Protein AF-A0A382QGG6-F1 (afdb_monomer_lite)

Radius of gyration: 19.65 Å; chains: 1; bounding box: 41×47×45 Å

pLDDT: mean 76.46, std 22.41, range [36.0, 9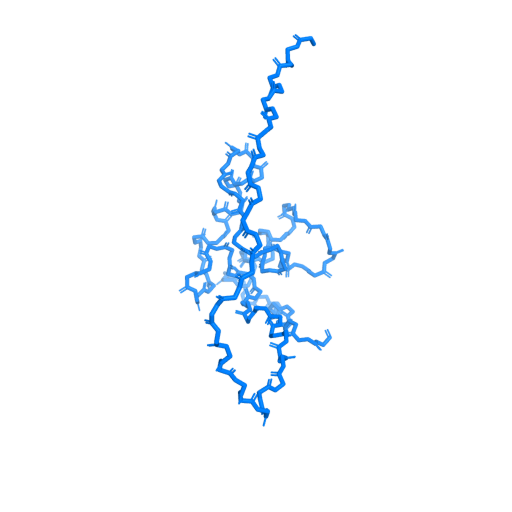8.44]

Secondary structure (DSSP, 8-state):
---------------S-----TT---------PPTT-SS-SSS-SHHHHHHHHHHHHH--PPPS-HHHH-SS-SS--SHHHHHHHHHHHHH--SPPPPPS--

InterPro domains:
  IPR016134 Dockerin domain [PS51766] (31-98)
  IPR036439 Dockerin domain superfamily [G3DSA:1.10.1330.10] (34-98)
  IPR036439 Dockerin domain superfamily [SSF63446] (33-95)

Foldseek 3Di:
DDDDDDDDDDDDDDDDDDPDDPDDPPPPVPPPAFACPQQRPPDRDPVSLVQLCCVAPVVHDGGPDPRSQPQVPPSDRDNVSSVSSVCVHPVVDPDGPGTDDD

Organism: NCBI:txid408172

Sequence (102 aa):
MHEKTVKLAFAVALLCVTCSLPGAGRVEAGELFYRGDVDLNGDVDLSDAVFLFNYLFLGGAAPGCEDGADASDDGDIDLTDGIYILNYLFLGGNEL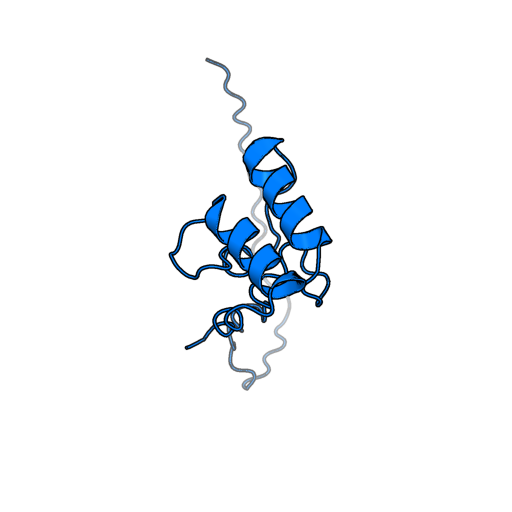PPPSPF

Structure (mmCIF, N/CA/C/O backbone):
data_AF-A0A382QGG6-F1
#
_entry.id   AF-A0A382QGG6-F1
#
loop_
_atom_site.group_PDB
_atom_site.id
_atom_site.type_symbol
_atom_site.label_atom_id
_atom_site.label_alt_id
_atom_site.label_comp_id
_atom_site.label_asym_id
_atom_site.label_entity_id
_atom_site.label_seq_id
_atom_site.pdbx_PDB_ins_code
_atom_site.Cartn_x
_atom_site.Cartn_y
_atom_site.Cartn_z
_atom_site.occupancy
_atom_site.B_iso_or_equiv
_atom_site.auth_seq_id
_atom_site.auth_comp_id
_atom_site.auth_asym_id
_atom_site.auth_atom_id
_atom_site.pdbx_PDB_model_num
ATOM 1 N N . MET A 1 1 ? -19.730 -9.562 29.211 1.00 44.22 1 MET A N 1
ATOM 2 C CA . MET A 1 1 ? -21.067 -10.120 29.524 1.00 44.22 1 MET A CA 1
ATOM 3 C C . MET A 1 1 ? -22.042 -9.642 28.452 1.00 44.22 1 MET A C 1
ATOM 5 O O . MET A 1 1 ? -22.441 -8.492 28.547 1.00 44.22 1 MET A O 1
ATOM 9 N N . HIS A 1 2 ? -22.331 -10.489 27.450 1.00 40.00 2 HIS A N 1
ATOM 10 C CA . HIS A 1 2 ? -23.286 -10.398 26.310 1.00 40.00 2 HIS A CA 1
ATOM 11 C C . HIS A 1 2 ? -22.543 -10.980 25.089 1.00 40.00 2 HIS A C 1
ATOM 13 O O . HIS A 1 2 ? -21.816 -10.254 24.428 1.00 40.00 2 HIS A O 1
ATOM 19 N N . GLU A 1 3 ? -22.434 -12.284 24.831 1.00 48.72 3 GLU A N 1
ATOM 20 C CA . GLU A 1 3 ? -23.406 -13.390 24.763 1.00 48.72 3 GLU A CA 1
ATOM 21 C C . GLU A 1 3 ? -24.543 -13.164 23.752 1.00 48.72 3 GLU A C 1
ATOM 23 O O . GLU A 1 3 ? -25.581 -12.599 24.083 1.00 48.72 3 GLU A O 1
ATOM 28 N N . LYS A 1 4 ? -24.335 -13.645 22.515 1.00 44.75 4 LYS A N 1
ATOM 29 C CA . LYS A 1 4 ? -25.392 -14.092 21.591 1.00 44.75 4 LYS A CA 1
ATOM 30 C C . LYS A 1 4 ? -24.922 -15.330 20.826 1.00 44.75 4 LYS A C 1
ATOM 32 O O . LYS A 1 4 ? -24.489 -15.277 19.682 1.00 44.75 4 LYS A O 1
ATOM 37 N N . THR A 1 5 ? -25.001 -16.454 21.515 1.00 45.41 5 THR A N 1
ATOM 38 C CA . THR A 1 5 ? -24.965 -17.819 20.994 1.00 45.41 5 THR A CA 1
ATOM 39 C C . THR A 1 5 ? -26.352 -18.180 20.456 1.00 45.41 5 THR A C 1
ATOM 41 O O . THR A 1 5 ? -27.301 -18.283 21.228 1.00 45.41 5 THR A O 1
ATOM 44 N N . VAL A 1 6 ? -26.478 -18.443 19.153 1.00 42.06 6 VAL A N 1
ATOM 45 C CA . VAL A 1 6 ? -27.592 -19.228 18.595 1.00 42.06 6 VAL A CA 1
ATOM 46 C C . VAL A 1 6 ? -26.980 -20.377 17.799 1.00 42.06 6 VAL A C 1
ATOM 48 O O . VAL A 1 6 ? -26.339 -20.183 16.772 1.00 42.06 6 VAL A O 1
ATOM 51 N N . LYS A 1 7 ? -27.110 -21.577 18.364 1.00 41.44 7 LYS A N 1
ATOM 52 C CA . LYS A 1 7 ? -26.746 -22.874 17.781 1.00 41.44 7 LYS A CA 1
ATOM 53 C C . LYS A 1 7 ? -27.933 -23.438 16.977 1.00 41.44 7 LYS A C 1
ATOM 55 O O . LYS A 1 7 ? -29.045 -22.946 17.130 1.00 41.44 7 LYS A O 1
ATOM 60 N N . LEU A 1 8 ? -27.669 -24.561 16.293 1.00 36.00 8 LEU A N 1
ATOM 61 C CA . LEU A 1 8 ? -28.569 -25.554 15.658 1.00 36.00 8 LEU A CA 1
ATOM 62 C C . LEU A 1 8 ? -28.866 -25.319 14.161 1.00 36.00 8 LEU A C 1
ATOM 64 O O . LEU A 1 8 ? -29.681 -24.481 13.811 1.00 36.00 8 LEU A O 1
ATOM 68 N N . ALA A 1 9 ? -28.113 -25.911 13.224 1.00 40.56 9 ALA A N 1
ATOM 69 C CA . ALA A 1 9 ? -28.007 -27.333 12.832 1.00 40.56 9 ALA A CA 1
ATOM 70 C C . ALA A 1 9 ? -29.197 -27.846 11.997 1.00 40.56 9 ALA A C 1
ATOM 72 O O . ALA A 1 9 ? -30.263 -28.094 12.544 1.00 40.56 9 ALA A O 1
ATOM 73 N N . PHE A 1 10 ? -28.959 -28.117 10.708 1.00 36.00 10 PHE A N 1
ATOM 74 C CA . PHE A 1 10 ? -29.621 -29.189 9.958 1.00 36.00 10 PHE A CA 1
ATOM 75 C C . PHE A 1 10 ? -28.642 -29.767 8.933 1.00 36.00 10 PHE A C 1
ATOM 77 O O . PHE A 1 10 ? -28.240 -29.113 7.975 1.00 36.00 10 PHE A O 1
ATOM 84 N N . ALA A 1 11 ? -28.241 -31.008 9.182 1.00 36.53 11 ALA A N 1
ATOM 85 C CA . ALA A 1 11 ? -27.559 -31.856 8.229 1.00 36.53 11 ALA A CA 1
ATOM 86 C C . ALA A 1 11 ? -28.563 -32.337 7.172 1.00 36.53 11 ALA A C 1
ATOM 88 O O . ALA A 1 11 ? -29.597 -32.900 7.523 1.00 36.53 11 ALA A O 1
ATOM 89 N N . VAL A 1 12 ? -28.224 -32.191 5.891 1.00 43.31 12 VAL A N 1
ATOM 90 C CA . VAL A 1 12 ? -28.723 -33.079 4.835 1.00 43.31 12 VAL A CA 1
ATOM 91 C C . VAL A 1 12 ? -27.507 -33.547 4.055 1.00 43.31 12 VAL A C 1
ATOM 93 O O . VAL A 1 12 ? -26.946 -32.836 3.227 1.00 43.31 12 VAL A O 1
ATOM 96 N N . ALA A 1 13 ? -27.065 -34.749 4.402 1.00 38.81 13 ALA A N 1
ATOM 97 C CA . ALA A 1 13 ? -26.106 -35.495 3.623 1.00 38.81 13 ALA A CA 1
ATOM 98 C C . ALA A 1 13 ? -26.820 -36.164 2.437 1.00 38.81 13 ALA A C 1
ATOM 100 O O . ALA A 1 13 ? -27.884 -36.755 2.601 1.00 38.81 13 ALA A O 1
ATOM 101 N N . LEU A 1 14 ? -26.105 -36.176 1.310 1.00 41.91 14 LEU A N 1
ATOM 102 C CA . LEU A 1 14 ? -25.951 -37.321 0.410 1.00 41.91 14 LEU A CA 1
ATOM 103 C C . LEU A 1 14 ? -26.832 -37.413 -0.864 1.00 41.91 14 LEU A C 1
ATOM 105 O O . LEU A 1 14 ? -27.981 -37.833 -0.840 1.00 41.91 14 LEU A O 1
ATOM 109 N N . LEU A 1 15 ? -26.121 -37.190 -1.982 1.00 40.62 15 LEU A N 1
ATOM 110 C CA . LEU A 1 15 ? -26.222 -37.779 -3.328 1.00 40.62 15 LEU A CA 1
ATOM 111 C C . LEU A 1 15 ? -27.328 -37.332 -4.307 1.00 40.62 15 LEU A C 1
ATOM 113 O O . LEU A 1 15 ? -28.455 -37.809 -4.269 1.00 40.62 15 LEU A O 1
ATOM 117 N N . CYS A 1 16 ? -26.895 -36.634 -5.366 1.00 37.56 16 CYS A N 1
ATOM 118 C CA . CYS A 1 16 ? -27.103 -37.135 -6.728 1.00 37.56 16 CYS A CA 1
ATOM 119 C C . CYS A 1 16 ? -25.995 -36.637 -7.684 1.00 37.56 16 CYS A C 1
ATOM 121 O O . CYS A 1 16 ? -25.992 -35.492 -8.116 1.00 37.56 16 CYS A O 1
ATOM 123 N N . VAL A 1 17 ? -25.078 -37.559 -8.003 1.00 47.47 17 VAL A N 1
ATOM 124 C CA . VAL A 1 17 ? -24.431 -37.732 -9.320 1.00 47.47 17 VAL A CA 1
ATOM 125 C C . VAL A 1 17 ? -23.379 -36.695 -9.757 1.00 47.47 17 VAL A C 1
ATOM 127 O O . VAL A 1 17 ? -23.619 -35.770 -10.521 1.00 47.47 17 VAL A O 1
ATOM 130 N N . THR A 1 18 ? -22.153 -36.948 -9.294 1.00 51.31 18 THR A N 1
ATOM 131 C CA . THR A 1 18 ? -20.937 -37.161 -10.109 1.00 51.31 18 THR A CA 1
ATOM 132 C C . THR A 1 18 ? -20.866 -36.494 -11.493 1.00 51.31 18 THR A C 1
ATOM 134 O O . THR A 1 18 ? -21.225 -37.100 -12.502 1.00 51.31 18 THR A O 1
ATOM 137 N N . CYS A 1 19 ? -20.207 -35.336 -11.569 1.00 41.25 19 CYS A N 1
ATOM 138 C CA . CYS A 1 19 ? -19.363 -35.026 -12.722 1.00 41.25 19 CYS A CA 1
ATOM 139 C C . CYS A 1 19 ? -17.923 -35.422 -12.363 1.00 41.25 19 CYS A C 1
ATOM 141 O O . CYS A 1 19 ? -17.140 -34.626 -11.852 1.00 41.25 19 CYS A O 1
ATOM 143 N N . SER A 1 20 ? -17.602 -36.705 -12.533 1.00 54.22 20 SER A N 1
ATOM 144 C CA . SER A 1 20 ? -16.225 -37.195 -12.467 1.00 54.22 20 SER A CA 1
ATOM 145 C C . SER A 1 20 ? -15.536 -36.870 -13.790 1.00 54.22 20 SER A C 1
ATOM 147 O O . SER A 1 20 ? -15.587 -37.662 -14.725 1.00 54.22 20 SER A O 1
ATOM 149 N N . LEU A 1 21 ? -14.890 -35.706 -13.861 1.00 51.25 21 LEU A N 1
ATOM 150 C CA . LEU A 1 21 ? -13.809 -35.447 -14.812 1.00 51.25 21 LEU A CA 1
ATOM 151 C C . LEU A 1 21 ? -12.485 -35.802 -14.117 1.00 51.25 21 LEU A C 1
ATOM 153 O O . LEU A 1 21 ? -12.049 -35.067 -13.229 1.00 51.25 21 LEU A O 1
ATOM 157 N N . PRO A 1 22 ? -11.840 -36.930 -14.461 1.00 50.12 22 PRO A N 1
ATOM 158 C CA . PRO A 1 22 ? -10.496 -37.216 -13.994 1.00 50.12 22 PRO A CA 1
ATOM 159 C C . PRO A 1 22 ? -9.530 -36.402 -14.857 1.00 50.12 22 PRO A C 1
ATOM 161 O O . PRO A 1 22 ? -9.250 -36.781 -15.991 1.00 50.12 22 PRO A O 1
ATOM 164 N N . GLY A 1 23 ? -9.050 -35.265 -14.352 1.00 51.28 23 GLY A N 1
ATOM 165 C CA . GLY A 1 23 ? -7.976 -34.545 -15.046 1.00 51.28 23 GLY A CA 1
ATOM 166 C C . GLY A 1 23 ? -7.908 -33.031 -14.909 1.00 51.28 23 GLY A C 1
ATOM 167 O O . GLY A 1 23 ? -7.090 -32.434 -15.595 1.00 51.28 23 GLY A O 1
ATOM 168 N N . ALA A 1 24 ? -8.691 -32.392 -14.043 1.00 54.62 24 ALA A N 1
ATOM 169 C CA . ALA A 1 24 ? -8.365 -31.037 -13.611 1.00 54.62 24 ALA A CA 1
ATOM 170 C C . ALA A 1 24 ? -7.724 -31.156 -12.234 1.00 54.62 24 ALA A C 1
ATOM 172 O O . ALA A 1 24 ? -8.415 -31.353 -11.232 1.00 54.62 24 ALA A O 1
ATOM 173 N N . GLY A 1 25 ? -6.389 -31.131 -12.199 1.00 44.00 25 GLY A N 1
ATOM 174 C CA . GLY A 1 25 ? -5.680 -30.892 -10.954 1.00 44.00 25 GLY A CA 1
ATOM 175 C C . GLY A 1 25 ? -6.330 -29.693 -10.278 1.00 44.00 25 GLY A C 1
ATOM 176 O O . GLY A 1 25 ? -6.598 -28.684 -10.931 1.00 44.00 25 GLY A O 1
ATOM 177 N N . ARG A 1 26 ? -6.634 -29.828 -8.989 1.00 47.25 26 ARG A N 1
ATOM 178 C CA . ARG A 1 26 ? -6.836 -28.659 -8.147 1.00 47.25 26 ARG A CA 1
ATOM 179 C C . ARG A 1 26 ? -5.506 -27.926 -8.157 1.00 47.25 26 ARG A C 1
ATOM 181 O O . ARG A 1 26 ? -4.620 -28.228 -7.365 1.00 47.25 26 ARG A O 1
ATOM 188 N N . VAL A 1 27 ? -5.339 -27.034 -9.122 1.00 48.12 27 VAL A N 1
ATOM 189 C CA . VAL A 1 27 ? -4.571 -25.837 -8.859 1.00 48.12 27 VAL A CA 1
ATOM 190 C C . VAL A 1 27 ? -5.430 -25.170 -7.794 1.00 48.12 27 VAL A C 1
ATOM 192 O O . VAL A 1 27 ? -6.475 -24.604 -8.107 1.00 48.12 27 VAL A O 1
ATOM 195 N N . GLU A 1 28 ? -5.071 -25.356 -6.524 1.00 51.75 28 GLU A N 1
ATOM 196 C CA . GLU A 1 28 ? -5.269 -24.282 -5.555 1.00 51.75 28 GLU A CA 1
ATOM 197 C C . GLU A 1 28 ? -4.449 -23.143 -6.158 1.00 51.75 28 GLU A C 1
ATOM 199 O O . GLU A 1 28 ? -3.247 -23.029 -5.930 1.00 51.75 28 GLU A O 1
ATOM 204 N N . ALA A 1 29 ? -5.043 -22.440 -7.124 1.00 50.59 29 ALA A N 1
ATOM 205 C CA . ALA A 1 29 ? -4.489 -21.202 -7.596 1.00 50.59 29 ALA A CA 1
ATOM 206 C C . ALA A 1 29 ? -4.565 -20.363 -6.337 1.00 50.59 29 ALA A C 1
ATOM 208 O O . ALA A 1 29 ? -5.672 -20.037 -5.912 1.00 50.59 29 ALA A O 1
ATOM 209 N N . GLY A 1 30 ? -3.418 -20.117 -5.692 1.00 56.59 30 GLY A N 1
ATOM 210 C CA . GLY A 1 30 ? -3.318 -18.929 -4.857 1.00 56.59 30 GLY A CA 1
ATOM 211 C C . GLY A 1 30 ? -3.967 -17.838 -5.691 1.00 56.59 30 GLY A C 1
ATOM 212 O O . GLY A 1 30 ? -3.623 -17.721 -6.875 1.00 56.59 30 GLY A O 1
ATOM 213 N N . GLU A 1 31 ? -5.044 -17.247 -5.170 1.00 58.34 31 GLU A N 1
ATOM 214 C CA . GLU A 1 31 ? -5.818 -16.279 -5.934 1.00 58.34 31 GLU A CA 1
ATOM 215 C C . GLU A 1 31 ? -4.813 -15.311 -6.542 1.00 58.34 31 GLU A C 1
ATOM 217 O O . GLU A 1 31 ? -3.942 -14.807 -5.836 1.00 58.34 31 GLU A O 1
ATOM 222 N N . LEU A 1 32 ? -4.827 -15.183 -7.870 1.00 71.00 32 LEU A N 1
ATOM 223 C CA . LEU A 1 32 ? -3.903 -14.286 -8.544 1.00 71.00 32 LEU A CA 1
ATOM 224 C C . LEU A 1 32 ? -4.246 -12.885 -8.044 1.00 71.00 32 LEU A C 1
ATOM 226 O O . LEU A 1 32 ? -5.250 -12.319 -8.466 1.00 71.00 32 LEU A O 1
ATOM 230 N N . PHE A 1 33 ? -3.451 -12.381 -7.110 1.00 80.50 33 PHE A N 1
ATOM 231 C CA . PHE A 1 33 ? -3.547 -11.030 -6.594 1.00 80.50 33 PHE A CA 1
ATOM 232 C C . PHE A 1 33 ? -2.442 -10.189 -7.222 1.00 80.50 33 PHE A C 1
ATOM 234 O O . PHE A 1 33 ? -1.389 -10.706 -7.608 1.00 80.50 33 PHE A O 1
ATOM 241 N N . TYR A 1 34 ? -2.675 -8.888 -7.316 1.00 86.62 34 TYR A N 1
ATOM 242 C CA . TYR A 1 34 ? -1.621 -7.927 -7.590 1.00 86.62 34 TYR A CA 1
ATOM 243 C C . TYR A 1 34 ? -1.216 -7.303 -6.267 1.00 86.62 34 TYR A C 1
ATOM 245 O O . TYR A 1 34 ? -2.054 -6.806 -5.519 1.00 86.62 34 TYR A O 1
ATOM 253 N N . ARG A 1 35 ? 0.073 -7.372 -5.936 1.00 91.00 35 ARG A N 1
ATOM 254 C CA . ARG A 1 35 ? 0.558 -6.729 -4.720 1.00 91.00 35 ARG A CA 1
ATOM 255 C C . ARG A 1 35 ? 0.344 -5.223 -4.850 1.00 91.00 35 ARG A C 1
ATOM 257 O O . ARG A 1 35 ? 0.753 -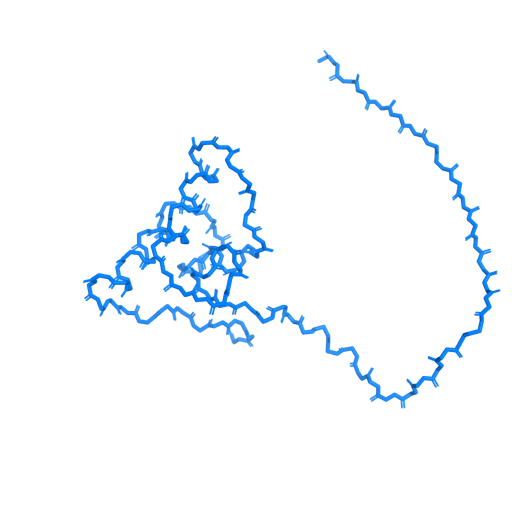4.642 -5.852 1.00 91.00 35 ARG A O 1
ATOM 264 N N . GLY A 1 36 ? -0.308 -4.625 -3.858 1.00 91.75 36 GLY A N 1
ATOM 265 C CA . GLY A 1 36 ? -0.727 -3.227 -3.871 1.00 91.75 36 GLY A CA 1
ATOM 266 C C . GLY A 1 36 ? -2.129 -2.959 -4.429 1.00 91.75 36 GLY A C 1
ATOM 267 O O . GLY A 1 36 ? -2.569 -1.826 -4.292 1.00 91.75 36 GLY A O 1
ATOM 268 N N . ASP A 1 37 ? -2.824 -3.950 -5.004 1.00 93.69 37 ASP A N 1
ATOM 269 C CA . ASP A 1 37 ? -4.247 -3.861 -5.387 1.00 93.69 37 ASP A CA 1
ATOM 270 C C . ASP A 1 37 ? -5.096 -4.319 -4.192 1.00 93.69 37 ASP A C 1
ATOM 272 O O . ASP A 1 37 ? -5.393 -5.501 -3.998 1.00 93.69 37 ASP A O 1
ATOM 276 N N . VAL A 1 38 ? -5.387 -3.370 -3.308 1.00 94.88 38 VAL A N 1
ATOM 277 C CA . VAL A 1 38 ? -6.020 -3.612 -2.006 1.00 94.88 38 VAL A CA 1
ATOM 278 C C . VAL A 1 38 ? -7.529 -3.784 -2.173 1.00 94.88 38 VAL A C 1
ATOM 280 O O . VAL A 1 38 ? -8.161 -4.530 -1.413 1.00 94.88 38 VAL A O 1
ATOM 283 N N . ASP A 1 39 ? -8.117 -3.090 -3.151 1.00 93.44 39 ASP A N 1
ATOM 284 C CA . ASP A 1 39 ? -9.554 -3.138 -3.425 1.00 93.44 39 ASP A CA 1
ATOM 285 C C . ASP A 1 39 ? -9.963 -4.196 -4.479 1.00 93.44 39 ASP A C 1
ATOM 287 O O . ASP A 1 39 ? -11.163 -4.421 -4.683 1.00 93.44 39 ASP A O 1
ATOM 291 N N . LEU A 1 40 ? -8.986 -4.934 -5.026 1.00 90.94 40 LEU A N 1
ATOM 292 C CA . LEU A 1 40 ? -9.119 -6.024 -6.002 1.00 90.94 40 LEU A CA 1
ATOM 293 C C . LEU A 1 40 ? -9.780 -5.600 -7.319 1.00 90.94 40 LEU A C 1
ATOM 295 O O . LEU A 1 40 ? -10.548 -6.366 -7.921 1.00 90.94 40 LEU A O 1
ATOM 299 N N . ASN A 1 41 ? -9.517 -4.375 -7.768 1.00 90.94 41 ASN A N 1
ATOM 300 C CA . ASN A 1 41 ? -10.058 -3.871 -9.026 1.00 90.94 41 ASN A CA 1
ATOM 301 C C . ASN A 1 41 ? -9.197 -4.237 -10.253 1.00 90.94 41 ASN A C 1
ATOM 303 O O . ASN A 1 41 ? -9.679 -4.114 -11.386 1.00 90.94 41 ASN A O 1
ATOM 307 N N . GLY A 1 42 ? -7.992 -4.772 -10.036 1.00 88.81 42 GLY A N 1
ATOM 308 C CA . GLY A 1 42 ? -7.050 -5.213 -11.062 1.00 88.81 42 GLY A CA 1
ATOM 309 C C . GLY A 1 42 ? -5.985 -4.184 -11.449 1.00 88.81 42 GLY A C 1
ATOM 310 O O . GLY A 1 42 ? -5.112 -4.518 -12.253 1.00 88.81 42 GLY A O 1
ATOM 311 N N . ASP A 1 43 ? -6.036 -2.974 -10.897 1.00 90.19 43 ASP A N 1
ATOM 312 C CA . ASP A 1 43 ? -5.063 -1.900 -11.078 1.00 90.19 43 ASP A CA 1
ATOM 313 C C . ASP A 1 43 ? -4.467 -1.505 -9.712 1.00 90.19 43 ASP A C 1
ATOM 315 O O . ASP A 1 43 ? -5.118 -1.629 -8.684 1.00 90.19 43 ASP A O 1
ATOM 319 N N . VAL A 1 44 ? -3.217 -1.024 -9.696 1.00 91.88 44 VAL A N 1
ATOM 320 C CA . VAL A 1 44 ? -2.601 -0.436 -8.492 1.00 91.88 44 VAL A CA 1
ATOM 321 C C . VAL A 1 44 ? -2.614 1.079 -8.642 1.00 91.88 44 VAL A C 1
ATOM 323 O O . VAL A 1 44 ? -1.865 1.628 -9.460 1.00 91.88 44 VAL A O 1
ATOM 326 N N . ASP A 1 45 ? -3.451 1.763 -7.865 1.00 94.62 45 ASP A N 1
ATOM 327 C CA . ASP A 1 45 ? -3.601 3.213 -7.897 1.00 94.62 45 ASP A CA 1
ATOM 328 C C . ASP A 1 45 ? -3.804 3.858 -6.504 1.00 94.62 45 ASP A C 1
ATOM 330 O O . ASP A 1 45 ? -3.498 3.299 -5.451 1.00 94.62 45 ASP A O 1
ATOM 334 N N . LEU A 1 46 ? -4.186 5.138 -6.478 1.00 96.50 46 LEU A N 1
ATOM 335 C CA . LEU A 1 46 ? -4.356 5.883 -5.230 1.00 96.50 46 LEU A CA 1
ATOM 336 C C . LEU A 1 46 ? -5.535 5.365 -4.382 1.00 96.50 46 LEU A C 1
ATOM 338 O O . LEU A 1 46 ? -5.520 5.558 -3.162 1.00 96.50 46 LEU A O 1
ATOM 342 N N . SER A 1 47 ? -6.558 4.760 -4.995 1.00 97.12 47 SER A N 1
ATOM 343 C CA . SER A 1 47 ? -7.706 4.186 -4.292 1.00 97.12 47 SER A CA 1
ATOM 344 C C . SER A 1 47 ? -7.272 3.086 -3.340 1.00 97.12 47 SER A C 1
ATOM 346 O O . SER A 1 47 ? -7.798 3.049 -2.230 1.00 97.12 47 SER A O 1
ATOM 348 N N . ASP A 1 48 ? -6.257 2.301 -3.696 1.00 96.62 48 ASP A N 1
ATOM 349 C CA . ASP A 1 48 ? -5.719 1.218 -2.876 1.00 96.62 48 ASP A CA 1
ATOM 350 C C . ASP A 1 48 ? -5.133 1.717 -1.559 1.00 96.62 48 ASP A C 1
ATOM 352 O O . ASP A 1 48 ? -5.502 1.256 -0.476 1.00 96.62 48 ASP A O 1
ATOM 356 N N . ALA A 1 49 ? -4.282 2.746 -1.625 1.00 96.62 49 ALA A N 1
ATOM 357 C CA . ALA A 1 49 ? -3.713 3.361 -0.429 1.00 96.62 49 ALA A CA 1
ATOM 358 C C . ALA A 1 49 ? -4.811 3.965 0.467 1.00 96.62 49 ALA A C 1
ATOM 360 O O . ALA A 1 49 ? -4.778 3.839 1.693 1.00 96.62 49 ALA A O 1
ATOM 361 N N . VAL A 1 50 ? -5.820 4.606 -0.134 1.00 97.94 50 VAL A N 1
ATOM 362 C CA . VAL A 1 50 ? -6.958 5.168 0.610 1.00 97.94 50 VAL A CA 1
ATOM 363 C C . VAL A 1 50 ? -7.816 4.063 1.231 1.00 97.94 50 VAL A C 1
ATOM 365 O O . VAL A 1 50 ? -8.248 4.200 2.379 1.00 97.94 50 VAL A O 1
ATOM 368 N N . PHE A 1 51 ? -8.060 2.975 0.504 1.00 98.12 51 PHE A N 1
ATOM 369 C CA . PHE A 1 51 ? -8.799 1.814 0.985 1.00 98.12 51 PHE A CA 1
ATOM 370 C C . PHE A 1 51 ? -8.096 1.205 2.199 1.00 98.12 51 PHE A C 1
ATOM 372 O O . PHE A 1 51 ? -8.724 1.027 3.247 1.00 98.12 51 PHE A O 1
ATOM 379 N N . LEU A 1 52 ? -6.783 0.990 2.102 1.00 97.88 52 LEU A N 1
ATOM 380 C CA . LEU A 1 52 ? -5.972 0.466 3.191 1.00 97.88 52 LEU A CA 1
ATOM 381 C C . LEU A 1 52 ? -6.027 1.367 4.434 1.00 97.88 52 LEU A C 1
ATOM 383 O O . LEU A 1 52 ? -6.275 0.892 5.541 1.00 97.88 52 LEU A O 1
ATOM 387 N N . PHE A 1 53 ? -5.878 2.685 4.283 1.00 98.38 53 PHE A N 1
ATOM 388 C CA . PHE A 1 53 ? -5.960 3.601 5.428 1.00 98.38 53 PHE A CA 1
ATOM 389 C C . PHE A 1 53 ? -7.358 3.661 6.051 1.00 98.38 53 PHE A C 1
ATOM 391 O O . PHE A 1 53 ? -7.483 3.803 7.272 1.00 98.38 53 PHE A O 1
ATOM 398 N N . ASN A 1 54 ? -8.415 3.517 5.247 1.00 98.44 54 ASN A N 1
ATOM 399 C CA . ASN A 1 54 ? -9.773 3.396 5.770 1.00 98.44 54 ASN A CA 1
ATOM 400 C C . ASN A 1 54 ? -9.928 2.126 6.614 1.00 98.44 54 ASN A C 1
ATOM 402 O O . ASN A 1 54 ? -10.521 2.188 7.693 1.00 98.44 54 ASN A O 1
ATOM 406 N N . TYR A 1 55 ? -9.382 0.997 6.158 1.00 97.81 55 TYR A N 1
ATOM 407 C CA . TYR A 1 55 ? -9.362 -0.248 6.921 1.00 97.81 55 TYR A CA 1
ATOM 408 C C . TYR A 1 55 ? -8.605 -0.083 8.249 1.00 97.81 55 TYR A C 1
ATOM 410 O O . TYR A 1 55 ? -9.184 -0.305 9.315 1.00 97.81 55 TYR A O 1
ATOM 418 N N . LEU A 1 56 ? -7.363 0.408 8.199 1.00 97.75 56 LEU A N 1
ATOM 419 C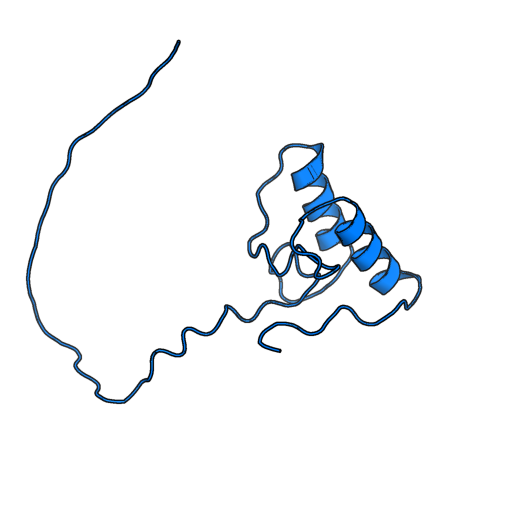 CA . LEU A 1 56 ? -6.475 0.503 9.362 1.00 97.75 56 LEU A CA 1
ATOM 420 C C . LEU A 1 56 ? -6.947 1.503 10.426 1.00 97.75 56 LEU A C 1
ATOM 422 O O . LEU A 1 56 ? -6.822 1.242 11.623 1.00 97.75 56 LEU A O 1
ATOM 426 N N . PHE A 1 57 ? -7.475 2.660 10.014 1.00 98.06 57 PHE A N 1
ATOM 427 C CA . PHE A 1 57 ? -7.706 3.777 10.938 1.00 98.06 57 PHE A CA 1
ATOM 428 C C . PHE A 1 57 ? -9.173 4.135 11.148 1.00 98.06 57 PHE A C 1
ATOM 430 O O . PHE A 1 57 ? -9.508 4.729 12.175 1.00 98.06 57 PHE A O 1
ATOM 437 N N . LEU A 1 58 ? -10.053 3.802 10.200 1.00 97.81 58 LEU A N 1
ATOM 438 C CA . LEU A 1 58 ? -11.462 4.208 10.236 1.00 97.81 58 LEU A CA 1
ATOM 439 C C . LEU A 1 58 ? -12.430 3.032 10.415 1.00 97.81 58 LEU A C 1
ATOM 441 O O . LEU A 1 58 ? -13.640 3.254 10.478 1.00 97.81 58 LEU A O 1
ATOM 445 N N . GLY A 1 59 ? -11.922 1.799 10.528 1.00 95.50 59 GLY A N 1
ATOM 446 C CA . GLY A 1 59 ? -12.755 0.599 10.634 1.00 95.50 59 GLY A CA 1
ATOM 447 C C . GLY A 1 59 ? -13.523 0.304 9.345 1.00 95.50 59 GLY A C 1
ATOM 448 O O . GLY A 1 59 ? -14.675 -0.130 9.399 1.00 95.50 59 GLY A O 1
ATOM 449 N N . GLY A 1 60 ? -12.908 0.607 8.198 1.00 96.62 60 GLY A N 1
ATOM 450 C CA . GLY A 1 60 ? -13.416 0.267 6.873 1.00 96.62 60 GLY A CA 1
ATOM 451 C C 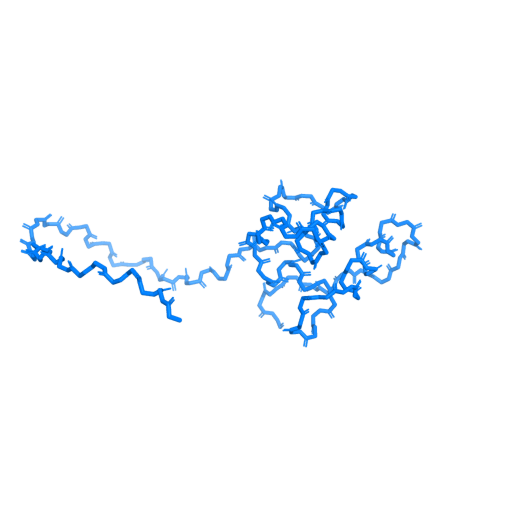. GLY A 1 60 ? -13.512 -1.244 6.635 1.00 96.62 60 GLY A C 1
ATOM 452 O O . GLY A 1 60 ? -13.207 -2.059 7.506 1.00 96.62 60 GLY A O 1
ATOM 453 N N . ALA A 1 61 ? -13.962 -1.619 5.437 1.00 96.56 61 ALA A N 1
ATOM 454 C CA . ALA A 1 61 ? -13.991 -3.020 5.030 1.00 96.56 61 ALA A CA 1
ATOM 455 C C . ALA A 1 61 ? -12.572 -3.609 5.016 1.00 96.56 61 ALA A C 1
ATOM 457 O O . ALA A 1 61 ? -11.618 -2.906 4.692 1.00 96.56 61 ALA A O 1
ATOM 458 N N . ALA A 1 62 ? -12.450 -4.890 5.368 1.00 95.50 62 ALA A N 1
ATOM 459 C CA . ALA A 1 62 ? -11.186 -5.607 5.238 1.00 95.50 62 ALA A CA 1
ATOM 460 C C . ALA A 1 62 ? -10.789 -5.747 3.755 1.00 95.50 62 ALA A C 1
ATOM 462 O O . ALA A 1 62 ? -11.694 -5.824 2.912 1.00 95.50 62 ALA A O 1
ATOM 463 N N . PRO A 1 63 ? -9.480 -5.789 3.436 1.00 93.75 63 PRO A N 1
ATOM 464 C CA . PRO A 1 63 ? -9.001 -6.057 2.084 1.00 93.75 63 PRO A CA 1
ATOM 465 C C . PRO A 1 63 ? -9.552 -7.374 1.541 1.00 93.75 63 PRO A C 1
ATOM 467 O O . PRO A 1 63 ? -9.770 -8.326 2.293 1.00 93.75 63 PRO A O 1
ATOM 470 N N . GLY A 1 64 ? -9.777 -7.431 0.228 1.00 86.31 64 GLY A N 1
ATOM 471 C CA . GLY A 1 64 ? -10.244 -8.659 -0.416 1.00 86.31 64 GLY A CA 1
ATOM 472 C C . GLY A 1 64 ? -9.180 -9.763 -0.430 1.00 86.31 64 GLY A C 1
ATOM 473 O O . GLY A 1 64 ? -9.528 -10.941 -0.408 1.00 86.31 64 GLY A O 1
ATOM 474 N N . CYS A 1 65 ? -7.902 -9.375 -0.418 1.00 90.56 65 CYS A N 1
ATOM 475 C CA . CYS A 1 65 ? -6.742 -10.252 -0.308 1.00 90.56 65 CYS A CA 1
ATOM 476 C C . CYS A 1 65 ? -5.757 -9.654 0.704 1.00 90.56 65 CYS A C 1
ATOM 478 O O . CYS A 1 65 ? -5.339 -8.507 0.552 1.00 90.56 65 CYS A O 1
ATOM 480 N N . GLU A 1 66 ? -5.394 -10.421 1.734 1.00 92.75 66 GLU A N 1
ATOM 481 C CA . GLU A 1 66 ? -4.428 -9.978 2.748 1.00 92.75 66 GLU A CA 1
ATOM 482 C C . GLU A 1 66 ? -3.019 -9.842 2.147 1.00 92.75 66 GLU A C 1
ATOM 484 O O . GLU A 1 66 ? -2.384 -8.811 2.344 1.00 92.75 66 GLU A O 1
ATOM 489 N N . ASP A 1 67 ? -2.594 -10.789 1.304 1.00 90.56 67 ASP A N 1
ATOM 490 C CA . ASP A 1 67 ? -1.290 -10.735 0.620 1.00 90.56 67 ASP A CA 1
ATOM 491 C C . ASP A 1 67 ? -1.200 -9.585 -0.408 1.00 90.56 67 ASP A C 1
ATOM 493 O O . ASP A 1 67 ? -0.122 -9.058 -0.679 1.00 90.56 67 ASP A O 1
ATOM 497 N N . GLY A 1 68 ? -2.331 -9.176 -0.997 1.00 91.44 68 GLY A N 1
ATOM 498 C CA . GLY A 1 68 ? -2.396 -7.991 -1.859 1.00 91.44 68 GLY A CA 1
ATOM 499 C C . GLY A 1 68 ? -2.258 -6.685 -1.074 1.00 91.44 68 GLY A C 1
ATOM 500 O O . GLY A 1 68 ? -1.698 -5.716 -1.590 1.00 91.44 68 GLY A O 1
ATOM 501 N N . ALA A 1 69 ? -2.731 -6.681 0.175 1.00 95.31 69 ALA A N 1
ATOM 502 C CA . ALA A 1 69 ? -2.672 -5.540 1.079 1.00 95.31 69 ALA A CA 1
ATOM 503 C C . ALA A 1 69 ? -1.329 -5.391 1.806 1.00 95.31 69 ALA A C 1
ATOM 505 O O . ALA A 1 69 ? -0.951 -4.261 2.109 1.00 95.31 69 ALA A O 1
ATOM 506 N N . ASP A 1 70 ? -0.610 -6.490 2.038 1.00 94.88 70 ASP A N 1
ATOM 507 C CA . ASP A 1 70 ? 0.790 -6.499 2.474 1.00 94.88 70 ASP A CA 1
ATOM 508 C C . ASP A 1 70 ? 1.697 -6.131 1.286 1.00 94.88 70 ASP A C 1
ATOM 510 O O . ASP A 1 70 ? 2.272 -6.967 0.585 1.00 94.88 70 ASP A O 1
ATOM 514 N N . ALA A 1 71 ? 1.771 -4.840 0.976 1.00 93.44 71 ALA A N 1
ATOM 515 C CA . ALA A 1 71 ? 2.570 -4.342 -0.136 1.00 93.44 71 ALA A CA 1
ATOM 516 C C . ALA A 1 71 ? 4.083 -4.449 0.123 1.00 93.44 71 ALA A C 1
ATOM 518 O O . ALA A 1 71 ? 4.868 -4.405 -0.832 1.00 93.44 71 ALA A O 1
ATOM 519 N N . SER A 1 72 ? 4.491 -4.566 1.388 1.00 92.69 72 SER A N 1
ATOM 520 C CA . SER A 1 72 ? 5.891 -4.674 1.797 1.00 92.69 72 SER A CA 1
ATOM 521 C C . SER A 1 72 ? 6.420 -6.115 1.875 1.00 92.69 72 SER A C 1
ATOM 523 O O . SER A 1 72 ? 7.640 -6.299 1.833 1.00 92.69 72 SER A O 1
ATOM 525 N N . ASP A 1 73 ? 5.526 -7.106 1.862 1.00 92.12 73 ASP A N 1
ATOM 526 C CA . ASP A 1 73 ? 5.791 -8.547 1.961 1.00 92.12 73 ASP A CA 1
ATOM 527 C C . ASP A 1 73 ? 6.485 -8.953 3.272 1.00 92.12 73 ASP A C 1
ATOM 529 O O . ASP A 1 73 ? 7.395 -9.790 3.282 1.00 92.12 73 ASP A O 1
ATOM 533 N N . ASP A 1 74 ? 6.102 -8.321 4.385 1.00 93.50 74 ASP A N 1
ATOM 534 C CA . ASP A 1 74 ? 6.653 -8.614 5.713 1.00 93.50 74 ASP A CA 1
ATOM 535 C C . ASP A 1 74 ? 5.728 -9.463 6.607 1.00 93.50 74 ASP A C 1
ATOM 537 O O . ASP A 1 74 ? 6.163 -9.954 7.658 1.00 93.50 74 ASP A O 1
ATOM 541 N N . GLY A 1 75 ? 4.513 -9.749 6.131 1.00 92.94 75 GLY A N 1
ATOM 542 C CA . GLY A 1 75 ? 3.503 -10.576 6.780 1.00 92.94 75 GLY A CA 1
ATOM 543 C C . GLY A 1 75 ? 2.556 -9.814 7.706 1.00 92.94 75 GLY A C 1
ATOM 544 O O . GLY A 1 75 ? 1.655 -10.441 8.272 1.00 92.94 75 GLY A O 1
ATOM 545 N N . ASP A 1 76 ? 2.735 -8.503 7.869 1.00 95.81 76 ASP A N 1
ATOM 546 C CA . ASP A 1 76 ? 1.830 -7.632 8.610 1.00 95.81 76 ASP A CA 1
ATOM 547 C C . ASP A 1 76 ? 1.127 -6.659 7.643 1.00 95.81 76 ASP A C 1
ATOM 549 O O . ASP A 1 76 ? 1.694 -6.214 6.658 1.00 95.81 76 ASP A O 1
ATOM 553 N N . ILE A 1 77 ? -0.139 -6.320 7.921 1.00 96.69 77 ILE A N 1
ATOM 554 C CA . ILE A 1 77 ? -0.861 -5.272 7.177 1.00 96.69 77 ILE A CA 1
ATOM 555 C C . ILE A 1 77 ? -0.868 -4.009 8.032 1.00 96.69 77 ILE A C 1
ATOM 557 O O . ILE A 1 77 ? -1.617 -3.921 9.016 1.00 96.69 77 ILE A O 1
ATOM 561 N N . ASP A 1 78 ? -0.055 -3.021 7.667 1.00 97.56 78 ASP A N 1
ATOM 562 C CA . ASP A 1 78 ? 0.118 -1.800 8.442 1.00 97.56 78 ASP A CA 1
ATOM 563 C C . ASP A 1 78 ? 0.341 -0.519 7.603 1.00 97.56 78 ASP A C 1
ATOM 565 O O . ASP A 1 78 ? 0.021 -0.416 6.417 1.00 97.56 78 ASP A O 1
ATOM 569 N N . LEU A 1 79 ? 0.776 0.559 8.268 1.00 97.38 79 LEU A N 1
ATOM 570 C CA . LEU A 1 79 ? 1.003 1.854 7.620 1.00 97.38 79 LEU A CA 1
ATOM 571 C C . LEU A 1 79 ? 2.113 1.784 6.556 1.00 97.38 79 LEU A C 1
ATOM 573 O O . LEU A 1 79 ? 2.073 2.545 5.588 1.00 97.38 79 LEU A O 1
ATOM 577 N N . THR A 1 80 ? 3.101 0.915 6.754 1.00 96.50 80 THR A N 1
ATOM 578 C CA . THR A 1 80 ? 4.242 0.689 5.868 1.00 96.50 80 THR A CA 1
ATOM 579 C C . THR A 1 80 ? 3.761 0.317 4.475 1.00 96.50 80 THR A C 1
ATOM 581 O O . THR A 1 80 ? 4.210 0.943 3.514 1.00 96.50 80 THR A O 1
ATOM 584 N N . ASP A 1 81 ? 2.776 -0.572 4.356 1.00 96.44 81 ASP A N 1
ATOM 585 C CA . ASP A 1 81 ? 2.230 -1.005 3.066 1.00 96.44 81 ASP A CA 1
ATOM 586 C C . ASP A 1 81 ? 1.622 0.153 2.276 1.00 96.44 81 ASP A C 1
ATOM 588 O O . ASP A 1 81 ? 1.911 0.353 1.094 1.00 96.44 81 ASP A O 1
ATOM 592 N N . GLY A 1 82 ? 0.858 1.013 2.952 1.00 96.00 82 GLY A N 1
ATOM 593 C CA . GLY A 1 82 ? 0.287 2.200 2.319 1.00 96.00 82 GLY A CA 1
ATOM 594 C C . GLY A 1 82 ? 1.357 3.192 1.858 1.00 96.00 82 GLY A C 1
ATOM 595 O O . GLY A 1 82 ? 1.211 3.828 0.814 1.00 96.00 82 GLY A O 1
ATOM 596 N N . ILE A 1 83 ? 2.469 3.310 2.590 1.00 95.12 83 ILE A N 1
ATOM 597 C CA . ILE A 1 83 ? 3.617 4.117 2.155 1.00 95.12 83 ILE A CA 1
ATOM 598 C C . ILE A 1 83 ? 4.343 3.463 0.968 1.00 95.12 83 ILE A C 1
ATOM 600 O O . ILE A 1 83 ? 4.788 4.186 0.072 1.00 95.12 83 ILE A O 1
ATOM 604 N N . TYR A 1 84 ? 4.438 2.131 0.913 1.00 94.31 84 TYR A N 1
ATOM 605 C CA . TYR A 1 84 ? 4.991 1.399 -0.233 1.00 94.31 84 TYR A CA 1
ATOM 606 C C . TYR A 1 84 ? 4.200 1.674 -1.514 1.00 94.31 84 TYR A C 1
ATOM 608 O O . TYR A 1 84 ? 4.797 2.078 -2.516 1.00 94.31 84 TYR A O 1
ATOM 616 N N . ILE A 1 85 ? 2.869 1.567 -1.460 1.00 94.44 85 ILE A N 1
ATOM 617 C CA . ILE A 1 85 ? 1.981 1.865 -2.595 1.00 94.44 85 ILE A CA 1
ATOM 618 C C . ILE A 1 85 ? 2.180 3.316 -3.065 1.00 94.44 85 ILE A C 1
ATOM 620 O O . ILE A 1 85 ? 2.413 3.575 -4.245 1.00 94.44 85 ILE A O 1
ATOM 624 N N . LEU A 1 86 ? 2.183 4.290 -2.148 1.00 95.62 86 LEU A N 1
ATOM 625 C CA . LEU A 1 86 ? 2.370 5.702 -2.510 1.00 95.62 86 LEU A CA 1
ATOM 626 C C . LEU A 1 86 ? 3.758 5.994 -3.107 1.00 95.62 86 LEU A C 1
ATOM 628 O O . LEU A 1 86 ? 3.877 6.795 -4.039 1.00 95.62 86 LEU A O 1
ATOM 632 N N . ASN A 1 87 ? 4.813 5.350 -2.602 1.00 94.50 87 ASN A N 1
ATOM 633 C CA . ASN A 1 87 ? 6.160 5.482 -3.159 1.00 94.50 87 ASN A CA 1
ATOM 634 C C . ASN A 1 87 ? 6.250 4.900 -4.574 1.00 94.50 87 ASN A C 1
ATOM 636 O O . ASN A 1 87 ? 6.881 5.514 -5.441 1.00 94.50 87 ASN A O 1
ATOM 640 N N . TYR A 1 88 ? 5.610 3.753 -4.814 1.00 92.12 88 TYR A N 1
ATOM 641 C CA . TYR A 1 88 ? 5.498 3.151 -6.141 1.00 92.12 88 TYR A CA 1
ATOM 642 C C . TYR A 1 88 ? 4.824 4.119 -7.129 1.00 92.12 88 TYR A C 1
ATOM 644 O O . TYR A 1 88 ? 5.398 4.429 -8.175 1.00 92.12 88 TYR A O 1
ATOM 652 N N . LEU A 1 89 ? 3.679 4.698 -6.752 1.00 92.56 89 LEU A N 1
ATOM 653 C CA . LEU A 1 89 ? 2.884 5.571 -7.625 1.00 92.56 89 LEU A CA 1
ATOM 654 C C . LEU A 1 89 ? 3.544 6.919 -7.945 1.00 92.56 89 LEU A C 1
ATOM 656 O O . LEU A 1 89 ? 3.462 7.396 -9.078 1.00 92.56 89 LEU A O 1
ATOM 660 N N . PHE A 1 90 ? 4.165 7.570 -6.957 1.00 93.69 90 PHE A N 1
ATOM 661 C CA . PHE A 1 90 ? 4.579 8.974 -7.098 1.00 93.69 90 PHE A CA 1
ATOM 662 C C . PHE A 1 90 ? 6.080 9.192 -7.209 1.00 93.69 90 PHE A C 1
ATOM 664 O O . PHE A 1 90 ? 6.507 10.201 -7.776 1.00 93.69 90 PHE A O 1
ATOM 671 N N . LEU A 1 91 ? 6.888 8.290 -6.655 1.00 90.50 91 LEU A N 1
ATOM 672 C CA . LEU A 1 91 ? 8.341 8.450 -6.634 1.00 90.50 91 LEU A CA 1
ATOM 673 C C . LEU A 1 91 ? 9.041 7.538 -7.640 1.00 90.50 91 LEU A C 1
ATOM 675 O O . LEU A 1 91 ? 10.258 7.645 -7.787 1.00 90.50 91 LEU A O 1
ATOM 679 N N . GLY A 1 92 ? 8.294 6.665 -8.330 1.00 75.06 92 GLY A N 1
ATOM 680 C CA . GLY A 1 92 ? 8.882 5.609 -9.150 1.00 75.06 92 GLY A CA 1
ATOM 681 C C . GLY A 1 92 ? 9.831 4.750 -8.316 1.00 75.06 92 GLY A C 1
ATOM 682 O O . GLY A 1 92 ? 10.937 4.449 -8.766 1.00 75.06 92 GLY A O 1
ATOM 683 N N . GLY A 1 93 ? 9.439 4.472 -7.063 1.00 66.00 93 GLY A N 1
ATOM 684 C CA . GLY A 1 93 ? 10.201 3.643 -6.133 1.00 66.00 93 GLY A CA 1
ATOM 685 C C . GLY A 1 93 ? 10.405 2.218 -6.655 1.00 66.00 93 GLY A C 1
ATOM 686 O O . GLY A 1 93 ? 9.994 1.889 -7.767 1.00 66.00 93 GLY A O 1
ATOM 687 N N . ASN A 1 94 ? 11.054 1.369 -5.850 1.00 64.25 94 ASN A N 1
ATOM 688 C CA . ASN A 1 94 ? 11.206 -0.048 -6.184 1.00 64.25 94 ASN A CA 1
ATOM 689 C C . ASN A 1 94 ? 9.851 -0.634 -6.606 1.00 64.25 94 ASN A C 1
ATOM 691 O O . ASN A 1 94 ? 8.832 -0.357 -5.973 1.00 64.25 94 ASN A O 1
ATOM 695 N N . GLU A 1 95 ? 9.862 -1.415 -7.685 1.00 77.50 95 GLU A N 1
ATOM 696 C CA . GLU A 1 95 ? 8.709 -2.202 -8.115 1.00 77.50 95 GLU A CA 1
ATOM 697 C C . GLU A 1 95 ? 8.204 -3.015 -6.915 1.00 77.50 95 GLU A C 1
ATOM 699 O O . GLU A 1 95 ? 9.020 -3.547 -6.152 1.00 77.50 95 GLU A O 1
ATOM 704 N N . LEU A 1 96 ? 6.883 -3.040 -6.701 1.00 80.62 96 LEU A N 1
ATOM 705 C CA . LEU A 1 96 ? 6.302 -3.820 -5.610 1.00 80.62 96 LEU A CA 1
ATOM 706 C C . LEU A 1 96 ? 6.776 -5.279 -5.729 1.00 80.62 96 LEU A C 1
ATOM 708 O O . LEU A 1 96 ? 6.928 -5.765 -6.858 1.00 80.62 96 LEU A O 1
ATOM 712 N N . PRO A 1 97 ? 7.047 -5.975 -4.604 1.00 82.25 97 PRO A N 1
ATOM 713 C CA . PRO A 1 97 ? 7.441 -7.377 -4.646 1.00 82.25 97 PRO A CA 1
ATOM 714 C C . PRO A 1 97 ? 6.485 -8.183 -5.537 1.00 82.25 97 PRO A C 1
ATOM 716 O O . PRO A 1 97 ? 5.275 -7.926 -5.524 1.00 82.25 97 PRO A O 1
ATOM 719 N N . PRO A 1 98 ? 6.999 -9.134 -6.338 1.00 73.88 98 PRO A N 1
ATOM 720 C CA . PRO A 1 98 ? 6.167 -9.868 -7.277 1.00 73.88 98 PRO A CA 1
ATOM 721 C C . PRO A 1 98 ? 5.022 -10.581 -6.541 1.00 73.88 98 PRO A C 1
ATOM 723 O O . PRO A 1 98 ? 5.173 -10.961 -5.374 1.00 73.88 98 PRO A O 1
ATOM 726 N N . PRO A 1 99 ? 3.875 -10.785 -7.207 1.00 71.56 99 PRO A N 1
ATOM 727 C CA . PRO A 1 99 ? 2.825 -11.611 -6.640 1.00 71.56 99 PRO A CA 1
ATOM 728 C C . PRO A 1 99 ? 3.335 -13.046 -6.443 1.00 71.56 99 P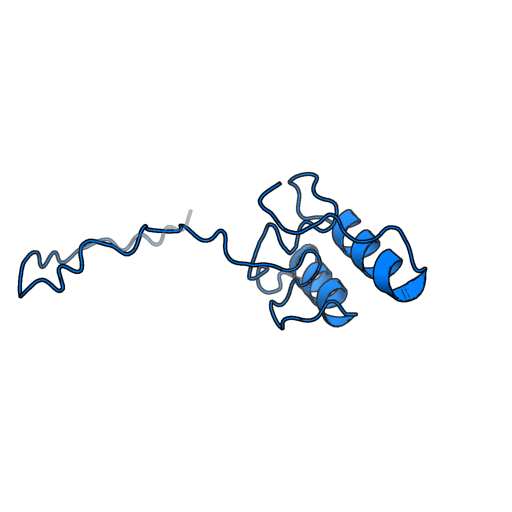RO A C 1
ATOM 730 O O . PRO A 1 99 ? 4.152 -13.545 -7.226 1.00 71.56 99 PRO A O 1
ATOM 733 N N . SER A 1 100 ? 2.841 -13.699 -5.390 1.00 62.56 100 SER A N 1
ATOM 734 C CA . SER A 1 100 ? 3.040 -15.129 -5.103 1.00 62.56 100 SER A CA 1
ATOM 735 C C . SER A 1 100 ? 2.841 -15.978 -6.383 1.00 62.56 100 SER A C 1
ATOM 737 O O . SER A 1 100 ? 1.963 -15.645 -7.187 1.00 62.56 100 SER A O 1
ATOM 739 N N . PRO A 1 101 ? 3.643 -17.043 -6.642 1.00 54.62 101 PRO A N 1
ATOM 740 C CA . PRO A 1 101 ? 4.124 -18.019 -5.659 1.00 54.62 101 PRO A CA 1
ATOM 741 C C . PRO A 1 101 ? 5.646 -18.224 -5.658 1.00 54.62 101 PRO A C 1
ATOM 743 O O . PRO A 1 101 ? 6.118 -19.350 -5.858 1.00 54.62 101 PRO A O 1
ATOM 746 N N . PHE A 1 102 ? 6.414 -17.154 -5.457 1.00 51.66 102 PHE A N 1
ATOM 747 C CA . PHE A 1 102 ? 7.871 -17.230 -5.317 1.00 51.66 102 PHE A CA 1
ATOM 748 C C . PHE A 1 102 ? 8.314 -16.929 -3.893 1.00 51.66 102 PHE A C 1
ATOM 750 O O . PHE A 1 102 ? 7.792 -15.947 -3.332 1.00 51.66 102 PHE A O 1
#